Protein AF-A0A916QTQ5-F1 (afdb_monomer)

Foldseek 3Di:
DPDDWDWDKDKDQLDPQKFAAAPDLQFIDGNNHTDDCLVSCLDPVNVVVLVQFQAKEWWFFFEQPDDQVVQLVSSVSNQVNSVVSNCVSCVVVVNNPRHYKYWRLTYQQDDCPPPDSSRRRLRGTGIMMGTNDTDPPDPVLVNVLVVQCPDPVDSDHSVRGDDTDMD

Mean predicted aligned error: 4.59 Å

Radius of gyration: 15.7 Å; Cα contacts (8 Å, |Δi|>4): 331; chains: 1; bounding box: 48×32×41 Å

Nearest PDB structures (foldseek):
  5n2c-assembly1_C  TM=6.778E-01  e=2.504E-03  Burkholderia cenocepacia J2315
  4zhw-assembly1_A  TM=6.118E-01  e=3.407E-03  Pseudomonas aeruginosa PAO1
  5eb1-assembly2_D  TM=6.070E-01  e=1.798E-02  Pseudomonas aeruginosa PAO1
  3s0y-assembly1_A  TM=5.166E-01  e=7.136E-03  Helicobacter pylori 26695
  4b62-assembly1_A  TM=5.562E-01  e=6.970E-02  Pseudomonas aeruginosa PAO1

Solvent-accessible surface area (backbone atoms only — not comparable to full-atom values): 9007 Å² total; per-residue (Å²): 131,86,80,78,80,51,70,43,74,46,80,41,64,81,38,98,56,38,21,45,35,82,99,48,54,87,47,36,18,48,82,88,36,86,38,82,58,58,67,57,52,56,26,70,71,45,46,57,50,55,70,63,21,60,30,40,32,19,36,11,39,15,34,40,57,84,51,65,70,60,19,33,49,38,0,40,48,27,6,52,50,48,39,52,49,48,48,61,29,26,52,78,67,81,44,65,86,52,53,74,39,32,29,25,28,11,16,26,70,59,83,41,78,95,56,50,73,74,74,44,31,71,45,14,45,44,38,41,33,28,33,46,49,62,46,90,87,47,61,60,65,59,53,50,51,57,53,55,75,70,42,80,85,49,89,60,61,69,86,49,29,73,40,80,48,72,90

Secondary structure (DSSP, 8-state):
------EEEEEEES-TTEEEPTT-SS-EEETTEE--SHHHHTSHHHHHHHHH-SEEEEEEEE-S-S-HHHHHHHHHHHHHHHHHHHHHHHHTTT-TTS-EEEEEEEEB-S--TT--HHHHGGGSB-EEEEEEEE-TT--HHHHHHHHHHH-TTSSS-GGGBS--EE-

Structure (mmCIF, N/CA/C/O backbone):
data_AF-A0A916QTQ5-F1
#
_entry.id   AF-A0A916QTQ5-F1
#
loop_
_atom_site.group_PDB
_atom_site.id
_atom_site.type_symbol
_atom_site.label_atom_id
_atom_site.label_alt_id
_atom_site.label_comp_id
_atom_site.label_asym_id
_atom_site.label_entity_id
_atom_site.label_seq_id
_atom_site.pdbx_PDB_ins_code
_atom_site.Cartn_x
_atom_site.Cartn_y
_atom_site.Cartn_z
_atom_site.occupancy
_atom_site.B_iso_or_equiv
_atom_site.auth_seq_id
_atom_site.auth_comp_id
_atom_site.auth_asym_id
_atom_site.auth_atom_id
_atom_site.pdbx_PDB_model_num
ATOM 1 N N . MET A 1 1 ? -29.648 19.834 8.016 1.00 40.06 1 MET A N 1
ATOM 2 C CA . MET A 1 1 ? -28.218 19.781 7.635 1.00 40.06 1 MET A CA 1
ATOM 3 C C . MET A 1 1 ? -27.890 18.348 7.241 1.00 40.06 1 MET A C 1
ATOM 5 O O . MET A 1 1 ? -28.139 17.467 8.050 1.00 40.06 1 MET A O 1
ATOM 9 N N . LYS A 1 2 ? -27.410 18.086 6.016 1.00 43.97 2 LYS A N 1
ATOM 10 C CA . LYS A 1 2 ? -26.859 16.762 5.676 1.00 43.97 2 LYS A CA 1
ATOM 11 C C . LYS A 1 2 ? -25.524 16.629 6.404 1.00 43.97 2 LYS A C 1
ATOM 13 O O . LYS A 1 2 ? -24.610 17.399 6.128 1.00 43.97 2 LYS A O 1
ATOM 18 N N . THR A 1 3 ? -25.429 15.703 7.346 1.00 50.47 3 THR A N 1
ATOM 19 C CA . THR A 1 3 ? -24.164 15.311 7.966 1.00 50.47 3 THR A CA 1
ATOM 20 C C . THR A 1 3 ? -23.276 14.723 6.871 1.00 50.47 3 THR A C 1
ATOM 22 O O . THR A 1 3 ? -23.592 13.681 6.299 1.00 50.47 3 THR A O 1
ATOM 25 N N . THR A 1 4 ? -22.207 15.429 6.501 1.00 66.19 4 THR A N 1
ATOM 26 C CA . THR A 1 4 ? -21.196 14.899 5.579 1.00 66.19 4 THR A CA 1
ATOM 27 C C . THR A 1 4 ? -20.516 13.729 6.270 1.00 66.19 4 THR A C 1
ATOM 29 O O . THR A 1 4 ? -19.915 13.933 7.324 1.00 66.19 4 THR A O 1
ATOM 32 N N . LYS A 1 5 ? -20.626 12.527 5.696 1.00 74.25 5 LYS A N 1
ATOM 33 C CA . LYS A 1 5 ? -19.950 11.341 6.227 1.00 74.25 5 LYS A CA 1
ATOM 34 C C . LYS A 1 5 ? -18.435 11.556 6.217 1.00 74.25 5 LYS A C 1
ATOM 36 O O . LYS A 1 5 ? -17.906 12.074 5.230 1.00 74.25 5 LYS A O 1
ATOM 41 N N . LYS A 1 6 ? -17.746 11.190 7.295 1.00 81.12 6 LYS A N 1
ATOM 42 C CA . LYS A 1 6 ? -16.307 11.419 7.481 1.00 81.12 6 LYS A CA 1
ATOM 43 C C . LYS A 1 6 ? -15.537 10.103 7.558 1.00 81.12 6 LYS A C 1
ATOM 45 O O . LYS A 1 6 ? -16.038 9.092 8.039 1.00 81.12 6 LYS A O 1
ATOM 50 N N . ALA A 1 7 ? -14.303 10.146 7.072 1.00 82.44 7 ALA A N 1
ATOM 51 C CA . ALA A 1 7 ? -13.285 9.133 7.301 1.00 82.44 7 ALA A CA 1
ATOM 52 C C . ALA A 1 7 ? -11.937 9.845 7.454 1.00 82.44 7 ALA A C 1
ATOM 54 O O . ALA A 1 7 ? -11.623 10.754 6.678 1.00 82.44 7 ALA A O 1
ATOM 55 N N . GLU A 1 8 ? -11.170 9.447 8.459 1.00 86.06 8 GLU A N 1
ATOM 56 C CA . GLU A 1 8 ? -9.839 9.954 8.756 1.00 86.06 8 GLU A CA 1
ATOM 57 C C . GLU A 1 8 ? -8.806 8.856 8.512 1.00 86.06 8 GLU A C 1
ATOM 59 O O . GLU A 1 8 ? -8.941 7.721 8.971 1.00 86.06 8 GLU A O 1
ATOM 64 N N . PHE A 1 9 ? -7.753 9.208 7.780 1.00 86.00 9 PHE A N 1
ATOM 65 C CA . PHE A 1 9 ? -6.733 8.269 7.339 1.00 86.00 9 PHE A CA 1
ATOM 66 C C . PHE A 1 9 ? -5.350 8.735 7.779 1.00 86.00 9 PHE A C 1
ATOM 68 O O . PHE A 1 9 ? -4.951 9.879 7.543 1.00 86.00 9 PHE A O 1
ATOM 75 N N . GLN A 1 10 ? -4.584 7.806 8.334 1.00 82.88 10 GLN A N 1
ATOM 76 C CA . GLN A 1 10 ? -3.152 7.925 8.525 1.00 82.88 10 GLN A CA 1
ATOM 77 C C . GLN A 1 10 ? -2.436 7.133 7.431 1.00 82.88 10 GLN A C 1
ATOM 79 O O . GLN A 1 10 ? -2.561 5.919 7.326 1.00 82.88 10 GLN A O 1
ATOM 84 N N . PHE A 1 11 ? -1.635 7.814 6.622 1.00 74.12 11 PHE A N 1
ATOM 85 C CA . PHE A 1 11 ? -0.869 7.175 5.557 1.00 74.12 11 PHE A CA 1
ATOM 86 C C . PHE A 1 11 ? 0.557 6.906 6.031 1.00 74.12 11 PHE A C 1
ATOM 88 O O . PHE A 1 11 ? 1.262 7.847 6.399 1.00 74.12 11 PHE A O 1
ATOM 95 N N . THR A 1 12 ? 0.990 5.646 5.968 1.00 74.62 12 THR A N 1
ATOM 96 C CA . THR A 1 12 ? 2.366 5.239 6.265 1.00 74.62 12 THR A CA 1
ATOM 97 C C . THR A 1 12 ? 3.016 4.649 5.019 1.00 74.62 12 THR A C 1
ATOM 99 O O . THR A 1 12 ? 2.780 3.509 4.620 1.00 74.62 12 THR A O 1
ATOM 102 N N . VAL A 1 13 ? 3.903 5.420 4.399 1.00 71.62 13 VAL A N 1
ATOM 103 C CA . VAL A 1 13 ? 4.858 4.861 3.437 1.00 71.62 13 VAL A CA 1
ATOM 104 C C . VAL A 1 13 ? 6.021 4.311 4.257 1.00 71.62 13 VAL A C 1
ATOM 106 O O . VAL A 1 13 ? 6.709 5.093 4.907 1.00 71.62 13 VAL A O 1
ATOM 109 N N . LEU A 1 14 ? 6.216 2.985 4.258 1.00 65.88 14 LEU A N 1
ATOM 110 C CA . LEU A 1 14 ? 7.180 2.297 5.139 1.00 65.88 14 LEU A CA 1
ATOM 111 C C . LEU A 1 14 ? 8.572 2.934 5.097 1.00 65.88 14 LEU A C 1
ATOM 113 O O . LEU A 1 14 ? 9.225 3.086 6.125 1.00 65.88 14 LEU A O 1
ATOM 117 N N . SER A 1 15 ? 9.012 3.325 3.902 1.00 65.19 15 SER A N 1
ATOM 118 C CA . SER A 1 15 ? 10.131 4.235 3.680 1.00 65.19 15 SER A CA 1
ATO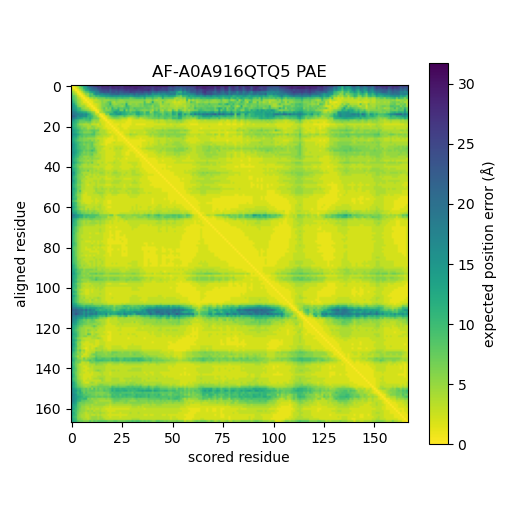M 119 C C . SER A 1 15 ? 10.180 4.604 2.202 1.00 65.19 15 SER A C 1
ATOM 121 O O . SER A 1 15 ? 9.789 3.828 1.334 1.00 65.19 15 SER A O 1
ATOM 123 N N . ASP A 1 16 ? 10.749 5.762 1.899 1.00 69.38 16 ASP A N 1
ATOM 124 C CA . ASP A 1 16 ? 11.211 6.119 0.562 1.00 69.38 16 ASP A CA 1
ATOM 125 C C . ASP A 1 16 ? 12.321 5.199 0.013 1.00 69.38 16 ASP A C 1
ATOM 127 O O . ASP A 1 16 ? 12.533 5.159 -1.199 1.00 69.38 16 ASP A O 1
ATOM 131 N N . LYS A 1 17 ? 13.008 4.449 0.886 1.00 76.62 17 LYS A N 1
ATOM 132 C CA . LYS A 1 17 ? 14.148 3.578 0.555 1.00 76.62 17 LYS A CA 1
ATOM 133 C C . LYS A 1 17 ? 13.764 2.123 0.273 1.00 76.62 17 LYS A C 1
ATOM 135 O O . LYS A 1 17 ? 14.568 1.423 -0.348 1.00 76.62 17 LYS A O 1
ATOM 140 N N . TYR A 1 18 ? 12.593 1.678 0.738 1.00 90.31 18 TYR A N 1
ATOM 141 C CA . TYR A 1 18 ? 12.079 0.326 0.509 1.00 90.31 18 TYR A CA 1
ATOM 142 C C . TYR A 1 18 ? 11.109 0.311 -0.666 1.00 90.31 18 TYR A C 1
ATOM 144 O O . TYR A 1 18 ? 10.166 1.100 -0.717 1.00 90.31 18 TYR A O 1
ATOM 152 N N . ASN A 1 19 ? 11.319 -0.622 -1.588 1.00 93.00 19 ASN A N 1
ATOM 153 C CA . ASN A 1 19 ? 10.447 -0.831 -2.738 1.00 93.00 19 ASN A CA 1
ATOM 154 C C . ASN A 1 19 ? 10.309 -2.331 -3.006 1.00 93.00 19 ASN A C 1
ATOM 156 O O . ASN A 1 19 ? 11.151 -3.123 -2.577 1.00 93.00 19 ASN A O 1
ATOM 160 N N . TRP A 1 20 ? 9.271 -2.717 -3.739 1.00 94.75 20 TRP A N 1
ATOM 161 C CA . TRP A 1 20 ? 9.227 -4.043 -4.340 1.00 94.75 20 TRP A CA 1
ATOM 162 C C . TRP A 1 20 ? 10.338 -4.187 -5.383 1.00 94.75 20 TRP A C 1
ATOM 164 O O . TRP A 1 20 ? 10.619 -3.250 -6.147 1.00 94.75 20 TRP A O 1
ATOM 174 N N . GLU A 1 21 ? 10.948 -5.367 -5.418 1.00 93.75 21 GLU A N 1
ATOM 175 C CA . GLU A 1 21 ? 11.952 -5.727 -6.417 1.00 93.75 21 GLU A CA 1
ATOM 176 C C . GLU A 1 21 ? 11.363 -5.651 -7.835 1.00 93.75 21 GLU A C 1
ATOM 178 O O . GLU A 1 21 ? 10.167 -5.875 -8.053 1.00 93.75 21 GLU A O 1
ATOM 183 N N . PHE A 1 22 ? 12.191 -5.262 -8.808 1.00 90.88 22 PHE A N 1
ATOM 184 C CA . PHE A 1 22 ? 11.789 -5.202 -10.214 1.00 90.88 22 PHE A CA 1
ATOM 185 C C . PHE A 1 22 ? 11.296 -6.580 -10.674 1.00 90.88 22 PHE A C 1
ATOM 187 O O . PHE A 1 22 ? 11.902 -7.596 -10.354 1.00 90.88 22 PHE A O 1
ATOM 194 N N . SER A 1 23 ? 10.165 -6.631 -11.379 1.00 90.88 23 SER A N 1
ATOM 195 C CA . SER A 1 23 ? 9.565 -7.870 -11.897 1.00 90.88 23 SER A CA 1
ATOM 196 C C . SER A 1 23 ? 9.227 -8.994 -10.888 1.00 90.88 23 SER A C 1
ATOM 198 O O . SER A 1 23 ? 8.685 -10.012 -11.308 1.00 90.88 23 SER A O 1
ATOM 200 N N . SER A 1 24 ? 9.436 -8.817 -9.577 1.00 92.75 24 SER A N 1
ATOM 201 C CA . SER A 1 24 ? 9.049 -9.780 -8.525 1.00 92.75 24 SER A CA 1
ATOM 202 C C . SER A 1 24 ? 7.727 -9.398 -7.855 1.00 92.75 24 SE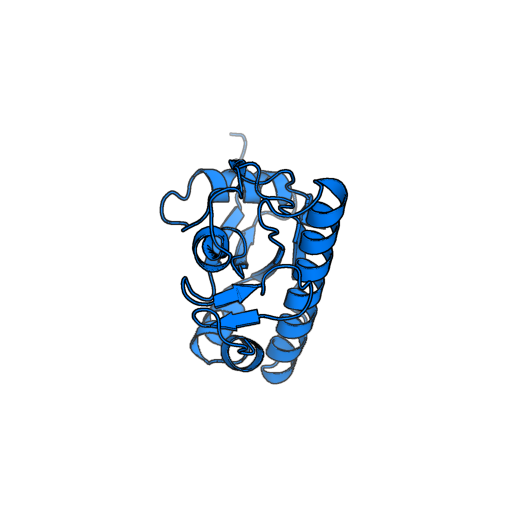R A C 1
ATOM 204 O O . SER A 1 24 ? 7.416 -8.222 -7.684 1.00 92.75 24 SER A O 1
ATOM 206 N N . ASP A 1 25 ? 6.925 -10.369 -7.446 1.00 91.94 25 ASP A N 1
ATOM 207 C CA . A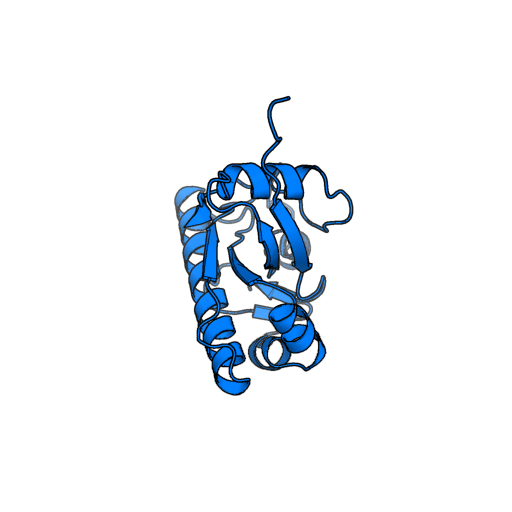SP A 1 25 ? 5.664 -10.163 -6.729 1.00 91.94 25 ASP A CA 1
ATOM 208 C C . ASP A 1 25 ? 5.775 -10.323 -5.201 1.00 91.94 25 ASP A C 1
ATOM 210 O O . ASP A 1 25 ? 4.875 -9.891 -4.480 1.00 91.94 25 ASP A O 1
ATOM 214 N N . ASP A 1 26 ? 6.885 -10.864 -4.699 1.00 92.62 26 ASP A N 1
ATOM 215 C CA . ASP A 1 26 ? 7.039 -11.280 -3.304 1.00 92.62 26 ASP A CA 1
ATOM 216 C C . ASP A 1 26 ? 8.349 -10.839 -2.631 1.00 92.62 26 ASP A C 1
ATOM 218 O O . ASP A 1 26 ? 8.520 -11.055 -1.427 1.00 92.62 26 ASP A O 1
ATOM 222 N N . LYS A 1 27 ? 9.258 -10.184 -3.361 1.00 94.69 27 LYS A N 1
ATOM 223 C CA . LYS A 1 27 ? 10.527 -9.684 -2.822 1.00 94.69 27 LYS A CA 1
ATOM 224 C C . LYS A 1 27 ? 10.567 -8.172 -2.702 1.00 94.69 27 LYS A C 1
ATOM 226 O O . LYS A 1 27 ? 9.995 -7.411 -3.488 1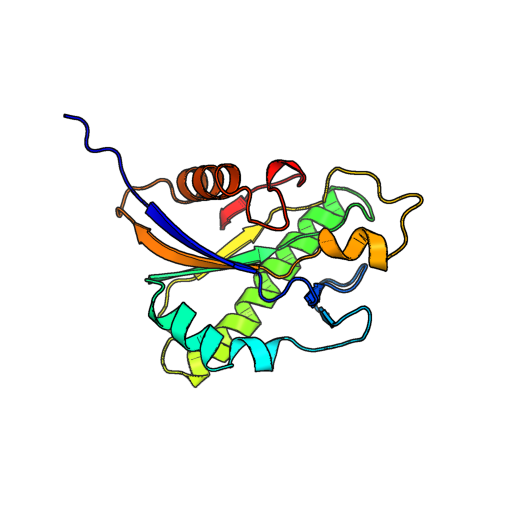.00 94.69 27 LYS A O 1
ATOM 231 N N . THR A 1 28 ? 11.307 -7.732 -1.694 1.00 94.81 28 THR A N 1
ATOM 232 C CA . THR A 1 28 ? 11.508 -6.325 -1.365 1.00 94.81 28 THR A CA 1
ATOM 233 C C . THR A 1 28 ? 12.992 -6.001 -1.328 1.00 94.81 28 THR A C 1
ATOM 235 O O . THR A 1 28 ? 13.830 -6.851 -1.025 1.00 94.81 28 THR A O 1
ATOM 238 N N . GLN A 1 29 ? 13.320 -4.748 -1.627 1.00 93.56 29 GLN A N 1
ATOM 239 C CA . GLN A 1 29 ? 14.692 -4.268 -1.673 1.00 93.56 29 GLN A CA 1
ATOM 240 C C . GLN A 1 29 ? 14.856 -2.965 -0.899 1.00 93.56 29 GLN A C 1
ATOM 242 O O . GLN A 1 29 ? 13.976 -2.100 -0.899 1.00 93.56 29 GLN A O 1
ATOM 247 N N . LEU A 1 30 ? 16.032 -2.803 -0.298 1.00 90.69 30 LEU A N 1
ATOM 248 C CA . LEU A 1 30 ? 16.519 -1.572 0.304 1.00 90.69 30 LEU A CA 1
ATOM 249 C C . LEU A 1 30 ? 17.650 -1.021 -0.564 1.00 90.69 30 LEU A C 1
ATOM 251 O O . LEU A 1 30 ? 18.728 -1.610 -0.633 1.00 90.69 30 LEU A O 1
ATOM 255 N N . LYS A 1 31 ? 17.418 0.125 -1.217 1.00 86.38 31 LYS A N 1
ATOM 256 C CA . LYS A 1 31 ? 18.408 0.754 -2.118 1.00 86.38 31 LYS A CA 1
ATOM 257 C C . LYS A 1 31 ? 18.980 -0.224 -3.170 1.00 86.38 31 LYS A C 1
ATOM 259 O O . LYS A 1 31 ? 20.183 -0.235 -3.416 1.00 86.38 31 LYS A O 1
ATOM 264 N N . GLY A 1 32 ? 18.115 -1.053 -3.763 1.00 86.00 32 GLY A N 1
ATOM 265 C CA . GLY A 1 32 ? 18.480 -2.016 -4.812 1.00 86.00 32 GLY A CA 1
ATOM 266 C C . GLY A 1 32 ? 19.164 -3.295 -4.321 1.00 86.00 32 GLY A C 1
ATOM 267 O O . GLY A 1 32 ? 19.710 -4.026 -5.136 1.00 86.00 32 GLY A O 1
ATOM 268 N N . LYS A 1 33 ? 19.172 -3.557 -3.009 1.00 89.69 33 LYS A N 1
ATOM 269 C CA . LYS A 1 33 ? 19.654 -4.816 -2.427 1.00 89.69 33 LYS A CA 1
ATOM 270 C C . LYS A 1 33 ? 18.514 -5.547 -1.743 1.00 89.69 33 LYS A C 1
ATOM 272 O O . LYS A 1 33 ? 17.716 -4.896 -1.070 1.00 89.69 33 LYS A O 1
ATOM 277 N N . ASP A 1 34 ? 18.481 -6.867 -1.865 1.00 92.88 34 ASP A N 1
ATOM 278 C CA . ASP A 1 34 ? 17.489 -7.722 -1.214 1.00 92.88 34 ASP A CA 1
ATOM 279 C C . ASP A 1 34 ? 17.413 -7.425 0.284 1.00 92.88 34 ASP A C 1
ATOM 281 O O . ASP A 1 34 ? 18.421 -7.411 0.997 1.00 92.88 34 ASP A O 1
ATOM 285 N N . ALA A 1 35 ? 16.206 -7.138 0.760 1.00 93.00 35 ALA A N 1
ATOM 286 C CA . ALA A 1 35 ? 15.968 -6.799 2.152 1.00 93.00 35 ALA A CA 1
ATOM 287 C C . ALA A 1 35 ? 14.518 -7.094 2.518 1.00 93.00 35 ALA A C 1
ATOM 289 O O . ALA A 1 35 ? 13.605 -6.614 1.856 1.00 93.00 35 ALA A O 1
ATOM 290 N N . SER A 1 36 ? 14.297 -7.826 3.607 1.00 92.25 36 SER A N 1
ATOM 291 C CA . SER A 1 36 ? 12.952 -8.098 4.120 1.00 92.25 36 SER A CA 1
ATOM 292 C C . SER A 1 36 ? 12.418 -6.930 4.946 1.00 92.25 36 SER A C 1
ATOM 294 O O . SER A 1 36 ? 13.129 -6.378 5.787 1.0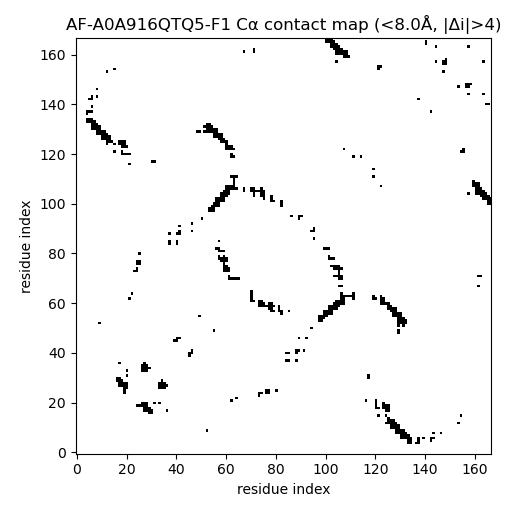0 92.25 36 SER A O 1
ATOM 296 N N . ILE A 1 37 ? 11.137 -6.604 4.773 1.00 93.25 37 ILE A N 1
ATOM 297 C CA . ILE A 1 37 ? 10.438 -5.608 5.598 1.00 93.25 37 ILE A CA 1
ATOM 298 C C . ILE A 1 37 ? 9.750 -6.197 6.835 1.00 93.25 37 ILE A C 1
ATOM 300 O O . ILE A 1 37 ? 9.216 -5.441 7.642 1.00 93.25 37 ILE A O 1
ATOM 304 N N . ARG A 1 38 ? 9.757 -7.523 7.029 1.00 93.00 38 ARG A N 1
ATOM 305 C CA . ARG A 1 38 ? 9.012 -8.167 8.130 1.00 93.00 38 ARG A CA 1
ATOM 306 C C . ARG A 1 38 ? 9.419 -7.636 9.509 1.00 93.00 38 ARG A C 1
ATOM 308 O O . ARG A 1 38 ? 8.564 -7.299 10.319 1.00 93.00 38 ARG A O 1
ATOM 315 N N . ASN A 1 39 ? 10.722 -7.474 9.747 1.00 91.31 39 ASN A N 1
ATOM 316 C CA . ASN A 1 39 ? 11.226 -6.912 11.006 1.00 91.31 39 ASN A CA 1
ATOM 317 C C . ASN A 1 39 ? 10.855 -5.433 11.179 1.00 91.31 39 ASN A C 1
ATOM 319 O O . ASN A 1 39 ? 10.655 -4.984 12.302 1.00 91.31 39 ASN A O 1
ATOM 323 N N . LEU A 1 40 ? 10.745 -4.680 10.078 1.00 91.69 40 LEU A N 1
ATOM 324 C CA . LEU A 1 40 ? 10.301 -3.287 10.114 1.00 91.69 40 LEU A CA 1
ATOM 325 C C . LEU A 1 40 ? 8.823 -3.200 10.515 1.00 91.69 40 LEU A C 1
ATOM 327 O O . LEU A 1 40 ? 8.475 -2.362 11.342 1.00 91.69 40 LEU A O 1
ATOM 331 N N . LEU A 1 41 ? 7.974 -4.091 9.988 1.00 94.12 41 LEU A N 1
ATOM 332 C CA . LEU A 1 41 ? 6.551 -4.170 10.342 1.00 94.12 41 LEU A CA 1
ATOM 333 C C . LEU A 1 41 ? 6.328 -4.496 11.822 1.00 94.12 41 LEU A C 1
ATOM 335 O O . LEU A 1 41 ? 5.414 -3.947 12.430 1.00 94.12 41 LEU A O 1
ATOM 339 N N . SER A 1 42 ? 7.175 -5.343 12.410 1.00 94.12 42 SER A N 1
ATOM 340 C CA . SER A 1 42 ? 7.164 -5.643 13.851 1.00 94.12 42 SER A CA 1
ATOM 341 C C . SER A 1 42 ? 7.923 -4.615 14.705 1.00 94.12 42 SER A C 1
ATOM 343 O O . SER A 1 42 ? 8.038 -4.782 15.916 1.00 94.12 42 SER A O 1
ATOM 345 N N . GLY A 1 43 ? 8.471 -3.557 14.102 1.00 92.88 43 GLY A N 1
ATOM 346 C CA . GLY A 1 43 ? 9.182 -2.510 14.828 1.00 92.88 43 GLY A CA 1
ATOM 347 C C . GLY A 1 43 ? 8.238 -1.649 15.668 1.00 92.88 43 GLY A C 1
ATOM 348 O O . GLY A 1 43 ? 7.124 -1.339 15.246 1.00 92.88 43 GLY A O 1
ATOM 349 N N . GLU A 1 44 ? 8.705 -1.197 16.834 1.00 92.75 44 GLU A N 1
ATOM 350 C CA . GLU A 1 44 ? 7.908 -0.439 17.813 1.00 92.75 44 GLU A CA 1
ATOM 351 C C . GLU A 1 44 ? 7.145 0.742 17.191 1.00 92.75 44 GLU A C 1
ATOM 353 O O . GLU A 1 44 ? 5.948 0.901 17.423 1.00 92.75 44 GLU A O 1
ATOM 358 N N . TYR A 1 45 ? 7.806 1.530 16.336 1.00 90.69 45 TYR A N 1
ATOM 359 C CA . TYR A 1 45 ? 7.182 2.667 15.655 1.00 90.69 45 TYR A CA 1
ATOM 360 C C . TYR A 1 45 ? 5.980 2.255 14.787 1.00 90.69 45 TYR A C 1
ATOM 362 O O . TYR A 1 45 ? 4.932 2.903 14.832 1.00 90.69 45 TYR A O 1
ATOM 370 N N . MET A 1 46 ? 6.109 1.162 14.027 1.00 92.69 46 MET A N 1
ATOM 371 C CA . MET A 1 46 ? 5.029 0.651 13.178 1.00 92.69 46 MET A CA 1
ATOM 372 C C . MET A 1 46 ? 3.879 0.119 14.029 1.00 92.69 46 MET A C 1
ATOM 374 O O . MET A 1 46 ? 2.727 0.483 13.794 1.00 92.69 46 MET A O 1
ATOM 378 N N . ILE A 1 47 ? 4.187 -0.654 15.073 1.00 94.81 47 ILE A N 1
ATOM 379 C CA . ILE A 1 47 ? 3.183 -1.193 15.996 1.00 94.81 47 ILE A CA 1
ATOM 380 C C . ILE A 1 47 ? 2.419 -0.074 16.711 1.00 94.81 47 ILE A C 1
ATOM 382 O O . ILE A 1 47 ? 1.195 -0.145 16.813 1.00 94.81 47 ILE A O 1
ATOM 386 N N . LEU A 1 48 ? 3.092 0.992 17.156 1.00 93.19 48 LEU A N 1
ATOM 387 C CA . LEU A 1 48 ? 2.429 2.165 17.736 1.00 93.19 48 LEU A CA 1
ATOM 388 C C . LEU A 1 48 ? 1.479 2.840 16.738 1.00 93.19 48 LEU A C 1
ATOM 390 O O . LEU A 1 48 ? 0.393 3.268 17.129 1.00 93.19 48 LEU A O 1
ATOM 394 N N . GLY A 1 49 ? 1.854 2.914 15.458 1.00 92.38 49 GLY A N 1
ATOM 395 C CA . GLY A 1 49 ? 0.963 3.366 14.388 1.00 92.38 49 GLY A CA 1
ATOM 396 C C . GLY A 1 49 ? -0.254 2.451 14.223 1.00 92.38 49 GLY A C 1
ATOM 397 O O . GLY A 1 49 ? -1.390 2.920 14.233 1.00 92.38 49 GLY A O 1
ATOM 398 N N . PHE A 1 50 ? -0.040 1.136 14.165 1.00 94.94 50 PHE A N 1
ATOM 399 C CA . PHE A 1 50 ? -1.119 0.156 14.012 1.00 94.94 50 PHE A CA 1
ATOM 400 C C . PHE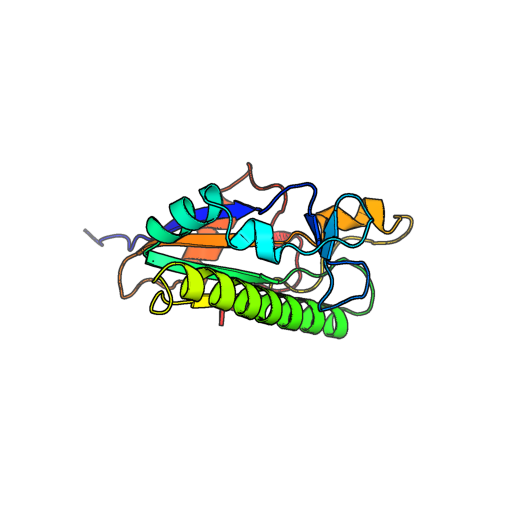 A 1 50 ? -2.086 0.140 15.199 1.00 94.94 50 PHE A C 1
ATOM 402 O O . PHE A 1 50 ? -3.281 -0.070 15.004 1.00 94.94 50 PHE A O 1
ATOM 409 N N . ARG A 1 51 ? -1.611 0.403 16.424 1.00 95.06 51 ARG A N 1
ATOM 410 C CA . ARG A 1 51 ? -2.475 0.545 17.611 1.00 95.06 51 ARG A CA 1
ATOM 411 C C . ARG A 1 51 ? -3.430 1.734 17.504 1.00 95.06 51 ARG A C 1
ATOM 413 O O . ARG A 1 51 ? -4.544 1.637 18.005 1.00 95.06 51 ARG A O 1
ATOM 420 N N . LYS A 1 52 ? -3.002 2.828 16.867 1.00 94.06 52 LYS A N 1
ATOM 421 C CA . LYS A 1 52 ? -3.818 4.040 16.677 1.00 94.06 52 LYS A CA 1
ATOM 422 C C . LYS A 1 52 ? -4.847 3.894 15.560 1.00 94.06 52 LYS A C 1
ATOM 424 O O . LYS A 1 52 ? -5.886 4.538 15.618 1.00 94.06 52 LYS A O 1
ATOM 429 N N . ALA A 1 53 ? -4.555 3.075 14.555 1.00 95.19 53 ALA A N 1
ATOM 430 C CA . ALA A 1 53 ? -5.488 2.794 13.477 1.00 95.19 53 ALA A CA 1
ATOM 431 C C . ALA A 1 53 ? -6.596 1.843 13.953 1.00 95.19 53 ALA A C 1
ATOM 433 O O . ALA A 1 53 ? -6.309 0.830 14.588 1.00 95.19 53 ALA A O 1
ATOM 434 N N . SER A 1 54 ? -7.854 2.122 13.628 1.00 95.12 54 SER A N 1
ATOM 435 C CA . SER A 1 54 ? -8.969 1.189 13.809 1.00 95.12 54 SER A CA 1
ATOM 436 C C . SER A 1 54 ? -8.909 0.040 12.800 1.00 95.12 54 SER A C 1
ATOM 438 O O . SER A 1 54 ? -9.154 -1.105 13.173 1.00 95.12 54 SER A O 1
ATOM 440 N N . GLU A 1 55 ? -8.497 0.319 11.562 1.00 96.06 55 GLU A N 1
ATOM 441 C CA . GLU A 1 55 ? -8.408 -0.641 10.451 1.00 96.06 55 GLU A CA 1
ATOM 442 C C . GLU A 1 55 ? -7.125 -0.386 9.635 1.00 96.06 55 GLU A C 1
ATOM 444 O O . GLU A 1 55 ? -6.552 0.706 9.694 1.00 96.06 55 GLU A O 1
ATOM 449 N N . LEU A 1 56 ? -6.655 -1.369 8.863 1.00 97.25 56 LEU A N 1
ATOM 450 C CA . LEU A 1 56 ? -5.432 -1.252 8.052 1.00 97.25 56 LEU A CA 1
ATOM 451 C C . LEU A 1 56 ? -5.680 -1.609 6.581 1.00 97.25 56 LEU A C 1
ATOM 453 O O . LEU A 1 56 ? -6.559 -2.400 6.260 1.00 97.25 56 LEU A O 1
ATOM 457 N N . ILE A 1 57 ? -4.888 -1.034 5.678 1.00 97.69 57 ILE A N 1
ATOM 458 C CA . ILE A 1 57 ? -4.949 -1.299 4.238 1.00 97.69 57 ILE A CA 1
ATOM 459 C C . ILE A 1 57 ? -3.541 -1.561 3.712 1.00 97.69 57 ILE A C 1
ATOM 461 O O . ILE A 1 57 ? -2.671 -0.687 3.784 1.00 97.69 57 ILE A O 1
ATOM 465 N N . SER A 1 58 ? -3.343 -2.742 3.135 1.00 97.62 58 SER A N 1
ATOM 466 C CA . SER A 1 58 ? -2.110 -3.137 2.454 1.00 97.62 58 SER A CA 1
ATOM 467 C C . SER A 1 58 ? -2.198 -2.765 0.977 1.00 97.62 58 SER A C 1
ATOM 469 O O . SER A 1 58 ? -3.097 -3.210 0.262 1.00 97.62 58 SER A O 1
ATOM 471 N N . VAL A 1 59 ? -1.287 -1.918 0.497 1.00 96.75 59 VAL A N 1
ATOM 472 C CA . VAL A 1 59 ? -1.370 -1.375 -0.863 1.00 96.75 59 VAL A CA 1
ATOM 473 C C . VAL A 1 59 ? -0.355 -2.043 -1.781 1.00 96.75 59 VAL A C 1
ATOM 475 O O . VAL A 1 59 ? 0.854 -2.030 -1.539 1.00 96.75 59 VAL A O 1
ATOM 478 N N . GLY A 1 60 ? -0.857 -2.561 -2.892 1.00 96.75 60 GLY A N 1
ATOM 479 C CA . GLY A 1 60 ? -0.061 -3.061 -3.994 1.00 96.75 60 GLY A CA 1
ATOM 480 C C . GLY A 1 60 ? 0.249 -1.975 -5.012 1.00 96.75 60 GLY A C 1
ATOM 481 O O . GLY A 1 60 ? -0.622 -1.201 -5.409 1.00 96.75 60 GLY A O 1
ATOM 482 N N . THR A 1 61 ? 1.478 -1.963 -5.521 1.00 95.81 61 THR A N 1
ATOM 483 C CA . THR A 1 61 ? 1.911 -1.100 -6.629 1.00 95.81 61 THR A CA 1
ATOM 484 C C . THR A 1 61 ? 2.729 -1.912 -7.624 1.00 95.81 61 THR A C 1
ATOM 486 O O . THR A 1 61 ? 3.441 -2.847 -7.246 1.00 95.81 61 THR A O 1
ATOM 489 N N . ALA A 1 62 ? 2.629 -1.568 -8.902 1.00 95.69 62 ALA A N 1
ATOM 490 C CA . ALA A 1 62 ? 3.463 -2.123 -9.955 1.00 95.69 62 ALA A CA 1
ATOM 491 C C . ALA A 1 62 ? 4.057 -0.992 -10.793 1.00 95.69 62 ALA A C 1
ATOM 493 O O . ALA A 1 62 ? 3.443 0.065 -10.958 1.00 95.69 62 ALA A O 1
ATOM 494 N N . SER A 1 63 ? 5.275 -1.197 -11.291 1.00 94.38 63 SER A N 1
ATOM 495 C CA . SER A 1 63 ? 5.927 -0.177 -12.111 1.00 94.38 63 SER A CA 1
ATOM 496 C C . SER A 1 63 ? 5.346 -0.161 -13.520 1.00 94.38 63 SER A C 1
ATOM 498 O O . SER A 1 63 ? 4.430 -0.909 -13.842 1.00 94.38 63 SER A O 1
ATOM 500 N N . CYS A 1 64 ? 5.866 0.709 -14.373 1.00 92.62 64 CYS A N 1
ATOM 501 C CA . CYS A 1 64 ? 5.499 0.759 -15.782 1.00 92.62 64 CYS A CA 1
ATOM 502 C C . CYS A 1 64 ? 6.037 -0.411 -16.625 1.00 92.62 64 CYS A C 1
ATOM 504 O O . CYS A 1 64 ? 5.837 -0.417 -17.844 1.00 92.62 64 CYS A O 1
ATOM 506 N N . GLU A 1 65 ? 6.716 -1.378 -16.005 1.00 87.81 65 GLU A N 1
ATOM 507 C CA . GLU A 1 65 ? 7.249 -2.566 -16.671 1.00 87.81 65 GLU A CA 1
ATOM 508 C C . GLU A 1 65 ? 6.118 -3.422 -17.279 1.00 87.81 65 GLU A C 1
ATOM 510 O O . GLU A 1 65 ? 4.942 -3.175 -17.030 1.00 87.81 65 GLU A O 1
ATOM 515 N N . GLY A 1 66 ? 6.444 -4.375 -18.155 1.00 89.69 66 GLY A N 1
ATOM 516 C CA . GLY A 1 66 ? 5.477 -5.356 -18.671 1.00 89.69 66 GLY A CA 1
ATOM 517 C C . GLY A 1 66 ? 4.191 -4.802 -19.318 1.00 89.69 66 GLY A C 1
ATOM 518 O O . GLY A 1 66 ? 4.076 -3.635 -19.699 1.00 89.69 66 GLY A O 1
ATOM 519 N N . GLY A 1 67 ? 3.189 -5.670 -19.475 1.00 93.81 67 GLY A N 1
ATOM 520 C CA . GLY A 1 67 ? 1.854 -5.310 -19.970 1.00 93.81 67 GLY A CA 1
ATOM 521 C C . GLY A 1 67 ? 0.903 -4.905 -18.839 1.00 93.81 67 GLY A C 1
ATOM 522 O O . GLY A 1 67 ? 1.024 -5.390 -17.719 1.00 93.81 67 GLY A O 1
ATOM 523 N N . THR A 1 68 ? -0.090 -4.054 -19.122 1.00 94.94 68 THR A N 1
ATOM 524 C CA . THR A 1 68 ? -1.042 -3.552 -18.106 1.00 94.94 68 THR A CA 1
ATOM 525 C C . THR A 1 68 ? -1.732 -4.662 -17.316 1.00 94.94 68 THR A C 1
ATOM 527 O O . THR A 1 68 ? -1.818 -4.562 -16.099 1.00 94.94 68 THR A O 1
ATOM 530 N N . ALA A 1 69 ? -2.195 -5.728 -17.975 1.00 96.44 69 ALA A N 1
ATOM 531 C CA . ALA A 1 69 ? -2.847 -6.845 -17.289 1.00 96.44 69 ALA A CA 1
ATOM 532 C C . ALA A 1 69 ? -1.893 -7.561 -16.315 1.00 96.44 69 ALA A C 1
ATOM 534 O O . ALA A 1 69 ? -2.245 -7.773 -15.158 1.00 96.44 69 ALA A O 1
ATOM 535 N N . THR A 1 70 ? -0.670 -7.860 -16.762 1.00 96.38 70 THR A N 1
ATOM 536 C CA . THR A 1 70 ? 0.372 -8.510 -15.955 1.00 96.38 70 THR A CA 1
ATOM 537 C C . THR A 1 70 ? 0.729 -7.687 -14.721 1.00 96.38 70 THR A C 1
ATOM 539 O O . THR A 1 70 ? 0.761 -8.211 -13.613 1.00 96.38 70 THR A O 1
ATOM 542 N N . GLU A 1 71 ? 0.943 -6.385 -14.889 1.00 97.19 71 GLU A N 1
ATOM 543 C CA . GLU A 1 71 ? 1.306 -5.500 -13.781 1.00 97.19 71 GLU A CA 1
ATOM 544 C C . GLU A 1 71 ? 0.151 -5.233 -12.817 1.00 97.19 71 GLU A C 1
ATOM 546 O O . GLU A 1 71 ? 0.359 -5.086 -11.613 1.00 97.19 71 GLU A O 1
ATOM 551 N N . ASN A 1 72 ? -1.082 -5.197 -13.322 1.00 97.69 72 ASN A N 1
ATOM 552 C CA . ASN A 1 72 ? -2.262 -5.097 -12.472 1.00 97.69 72 ASN A CA 1
ATOM 553 C C . ASN A 1 72 ? -2.410 -6.324 -11.567 1.00 97.69 72 ASN A C 1
ATOM 555 O O . ASN A 1 72 ? -2.758 -6.170 -10.394 1.00 97.69 72 ASN A O 1
ATOM 559 N N . GLU A 1 73 ? -2.120 -7.521 -12.084 1.00 97.75 73 GLU A N 1
ATOM 560 C CA . GLU A 1 73 ? -2.108 -8.734 -11.263 1.00 97.75 73 GLU A CA 1
ATOM 561 C C . GLU A 1 73 ? -0.906 -8.749 -10.312 1.00 97.75 73 GLU A C 1
ATOM 563 O O . GLU A 1 73 ? -1.078 -9.041 -9.132 1.00 97.75 73 GLU A O 1
ATOM 568 N N . ARG A 1 74 ? 0.287 -8.325 -10.755 1.00 97.62 74 ARG 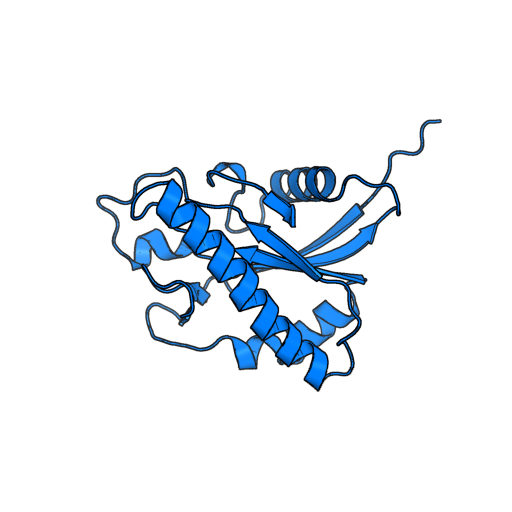A N 1
ATOM 569 C CA . ARG A 1 74 ? 1.456 -8.204 -9.864 1.00 97.62 74 ARG A CA 1
ATOM 570 C C . ARG A 1 74 ? 1.175 -7.278 -8.683 1.00 97.62 74 ARG A C 1
ATOM 572 O O . ARG A 1 74 ? 1.504 -7.601 -7.546 1.00 97.62 74 ARG A O 1
ATOM 579 N N . SER A 1 75 ? 0.545 -6.133 -8.935 1.00 97.75 75 SER A N 1
ATOM 580 C CA . SER A 1 75 ? 0.129 -5.203 -7.885 1.00 97.75 75 SER A CA 1
ATOM 581 C C . SER A 1 75 ? -0.834 -5.868 -6.892 1.00 97.75 75 SER A C 1
ATOM 583 O O . SER A 1 75 ? -0.628 -5.757 -5.687 1.00 97.75 75 SER A O 1
ATOM 585 N N . LYS A 1 76 ? -1.825 -6.630 -7.368 1.00 98.44 76 LYS A N 1
ATOM 586 C CA . LYS A 1 76 ? -2.744 -7.390 -6.507 1.00 98.44 76 LYS A CA 1
ATOM 587 C C . LYS A 1 76 ? -2.017 -8.413 -5.630 1.00 98.44 76 LYS A C 1
ATOM 589 O O . LYS A 1 76 ? -2.256 -8.444 -4.425 1.00 98.44 76 LYS A O 1
ATOM 594 N N . ILE A 1 77 ? -1.118 -9.210 -6.212 1.00 98.38 77 ILE A N 1
ATOM 595 C CA . ILE A 1 77 ? -0.339 -10.216 -5.472 1.00 98.38 77 ILE A CA 1
ATOM 596 C C . ILE A 1 77 ? 0.503 -9.534 -4.390 1.00 98.38 77 ILE A C 1
ATOM 598 O O . ILE A 1 77 ? 0.461 -9.942 -3.234 1.00 98.38 77 ILE A O 1
ATOM 602 N N . ARG A 1 78 ? 1.179 -8.429 -4.725 1.00 97.94 78 ARG A N 1
ATOM 603 C CA . ARG A 1 78 ? 1.953 -7.624 -3.766 1.00 97.94 78 ARG A CA 1
ATOM 604 C C . ARG A 1 78 ? 1.099 -7.073 -2.621 1.00 97.94 78 ARG A C 1
ATOM 606 O O . ARG A 1 78 ? 1.553 -7.066 -1.480 1.00 97.94 78 ARG A O 1
ATOM 613 N N . ALA A 1 79 ? -0.130 -6.627 -2.900 1.00 98.19 79 ALA A N 1
ATOM 614 C CA . ALA A 1 79 ? -1.058 -6.170 -1.862 1.00 98.19 79 ALA A CA 1
ATOM 615 C C . ALA A 1 79 ? -1.386 -7.299 -0.872 1.00 98.19 79 ALA A C 1
ATOM 617 O O . ALA A 1 79 ? -1.277 -7.100 0.336 1.00 98.19 79 ALA A O 1
ATOM 618 N N . GLY A 1 80 ? -1.715 -8.490 -1.387 1.00 98.31 80 GLY A N 1
ATOM 619 C CA . GLY A 1 80 ? -1.968 -9.678 -0.568 1.00 98.31 80 GLY A CA 1
ATOM 620 C C . GLY A 1 80 ? -0.729 -10.128 0.205 1.00 98.31 80 GLY A C 1
ATOM 621 O O . GLY A 1 80 ? -0.810 -10.420 1.393 1.00 98.31 80 GLY A O 1
ATOM 622 N N . LYS A 1 81 ? 0.448 -10.092 -0.423 1.00 98.12 81 LYS A N 1
ATOM 623 C CA . LYS A 1 81 ? 1.695 -10.493 0.228 1.00 98.12 81 LYS A CA 1
ATOM 624 C C . LYS A 1 81 ? 2.088 -9.570 1.379 1.00 98.12 81 LYS A C 1
ATOM 626 O O . LYS A 1 81 ? 2.529 -10.031 2.430 1.00 98.12 81 LYS A O 1
ATOM 631 N N . LEU A 1 82 ? 1.907 -8.265 1.191 1.00 97.69 82 LEU A N 1
ATOM 632 C CA . LEU A 1 82 ? 2.095 -7.287 2.255 1.00 97.69 82 LEU A CA 1
ATOM 633 C C . LEU A 1 82 ? 1.100 -7.505 3.394 1.00 97.69 82 LEU A C 1
ATOM 635 O O . LEU A 1 82 ? 1.480 -7.383 4.556 1.00 97.69 82 LEU A O 1
ATOM 639 N N . ASP A 1 83 ? -0.142 -7.856 3.062 1.00 98.00 83 ASP A N 1
ATOM 640 C CA . ASP A 1 83 ? -1.161 -8.177 4.050 1.00 98.00 83 ASP A CA 1
ATOM 641 C C . ASP A 1 83 ? -0.794 -9.423 4.871 1.00 98.00 83 ASP A C 1
ATOM 643 O O . ASP A 1 83 ? -0.879 -9.392 6.094 1.00 98.00 83 ASP A O 1
ATOM 647 N N . GLU A 1 84 ? -0.280 -10.487 4.255 1.00 97.81 84 GLU A N 1
ATOM 648 C CA . GLU A 1 84 ? 0.244 -11.648 4.991 1.00 97.81 84 GLU A CA 1
ATOM 649 C C . GLU A 1 84 ? 1.335 -11.241 5.996 1.00 97.81 84 GLU A C 1
ATOM 651 O O . GLU A 1 84 ? 1.269 -11.590 7.174 1.00 97.81 84 GLU A O 1
ATOM 656 N N . TRP A 1 85 ? 2.325 -10.453 5.562 1.00 97.50 85 TRP A N 1
ATOM 657 C CA . TRP A 1 85 ? 3.403 -10.000 6.450 1.00 97.50 85 TRP A CA 1
ATOM 658 C C . TRP A 1 85 ? 2.913 -9.063 7.553 1.00 97.50 85 TRP A C 1
ATOM 660 O O . TRP A 1 85 ? 3.461 -9.064 8.657 1.00 97.50 85 TRP A O 1
ATOM 670 N N . LEU A 1 86 ? 1.892 -8.258 7.263 1.00 96.94 86 LEU A N 1
ATOM 671 C CA . LEU A 1 86 ? 1.240 -7.413 8.249 1.00 96.94 86 LEU A CA 1
ATOM 672 C C . LEU A 1 86 ? 0.512 -8.263 9.297 1.00 96.94 86 LEU A C 1
ATOM 674 O O . LEU A 1 86 ? 0.677 -7.993 10.483 1.00 96.94 86 LEU A O 1
ATOM 678 N N . GLN A 1 87 ? -0.214 -9.311 8.895 1.00 97.69 87 GLN A N 1
ATOM 679 C CA . GLN A 1 87 ? -0.868 -10.240 9.825 1.00 97.69 87 GLN A CA 1
ATOM 680 C C . GLN A 1 87 ? 0.137 -10.845 10.803 1.00 97.69 87 GLN A C 1
ATOM 682 O O . GLN A 1 87 ? -0.063 -10.771 12.013 1.00 97.69 87 GLN A O 1
ATOM 687 N N . GLU A 1 88 ? 1.247 -11.377 10.284 1.00 97.00 88 GLU A N 1
ATOM 688 C CA . GLU A 1 88 ? 2.313 -11.957 11.107 1.00 97.00 88 GLU A CA 1
ATOM 689 C C . GLU A 1 88 ? 2.861 -10.950 12.131 1.00 97.00 88 GLU A C 1
ATOM 691 O O . GLU A 1 88 ? 3.221 -11.320 13.250 1.00 97.00 88 GLU A O 1
ATOM 696 N N . ALA A 1 89 ? 2.957 -9.669 11.757 1.00 96.50 89 ALA A N 1
ATOM 697 C CA . ALA A 1 89 ? 3.376 -8.620 12.676 1.00 96.50 89 ALA A CA 1
ATOM 698 C C . ALA A 1 89 ? 2.302 -8.341 13.737 1.00 96.50 89 ALA A C 1
ATOM 700 O O . ALA A 1 89 ? 2.631 -8.242 14.915 1.00 96.50 89 ALA A O 1
ATOM 701 N N . LEU A 1 90 ? 1.027 -8.247 13.362 1.00 96.94 90 LEU A N 1
ATOM 702 C CA . LEU A 1 90 ? -0.065 -7.976 14.302 1.00 96.94 90 LEU A CA 1
ATOM 703 C C . LEU A 1 90 ? -0.272 -9.114 15.310 1.00 96.94 90 LEU A C 1
ATOM 705 O O . LEU A 1 90 ? -0.533 -8.845 16.483 1.00 96.94 90 LEU A O 1
ATOM 709 N N . GLU A 1 91 ? -0.115 -10.366 14.885 1.00 96.62 91 GLU A N 1
ATOM 710 C CA . GLU A 1 91 ? -0.219 -11.549 15.748 1.00 96.62 91 GLU A CA 1
ATOM 711 C C . GLU A 1 91 ? 0.811 -11.543 16.875 1.00 96.62 91 GLU A C 1
ATOM 713 O O . GLU A 1 91 ? 0.476 -11.849 18.015 1.00 96.62 91 GLU A O 1
ATOM 718 N N . LYS A 1 92 ? 2.043 -11.110 16.592 1.00 95.69 92 LYS A N 1
ATOM 719 C CA . LYS A 1 92 ? 3.115 -11.001 17.596 1.00 95.69 92 LYS A CA 1
ATOM 720 C C . LYS A 1 92 ? 2.864 -9.928 18.660 1.00 95.69 92 LYS A C 1
ATOM 722 O O . LYS A 1 92 ? 3.593 -9.882 19.646 1.00 95.69 92 LYS A O 1
ATOM 727 N N . HIS A 1 93 ? 1.889 -9.043 18.448 1.00 94.75 93 HIS A N 1
ATOM 728 C CA . HIS A 1 93 ? 1.648 -7.866 19.287 1.00 94.75 93 HIS A CA 1
ATOM 729 C C . HIS A 1 93 ? 0.197 -7.741 19.779 1.00 94.75 93 HIS A C 1
ATOM 731 O O . HIS A 1 93 ? -0.210 -6.646 20.186 1.00 94.75 93 HIS A O 1
ATOM 737 N N . ASP A 1 94 ? -0.565 -8.839 19.753 1.00 94.31 94 ASP A N 1
ATOM 738 C CA . ASP A 1 94 ? -1.964 -8.917 20.198 1.00 94.31 94 ASP A CA 1
ATOM 739 C C . ASP A 1 94 ? -2.908 -7.955 19.449 1.00 94.31 94 ASP A C 1
ATOM 741 O O . ASP A 1 94 ? -3.811 -7.352 20.026 1.00 94.31 94 ASP A O 1
ATOM 745 N N . LEU A 1 95 ? -2.691 -7.783 18.140 1.00 95.44 95 LEU A N 1
ATOM 746 C CA . LEU A 1 95 ? -3.506 -6.933 17.256 1.00 95.44 95 LEU A CA 1
ATOM 747 C C . LEU A 1 95 ? -4.188 -7.717 16.122 1.00 95.44 95 LEU A C 1
ATOM 749 O O . LEU A 1 95 ? -4.655 -7.116 15.155 1.00 95.44 95 LEU A O 1
ATOM 753 N N . LYS A 1 96 ? -4.239 -9.049 16.228 1.00 94.00 96 LYS A N 1
ATOM 754 C CA . LYS A 1 96 ? -4.703 -9.970 15.173 1.00 94.00 96 LYS A CA 1
ATOM 755 C C . LYS A 1 96 ? -6.142 -9.739 14.692 1.00 94.00 96 LYS A C 1
ATOM 757 O O . LYS A 1 96 ? -6.446 -10.057 13.551 1.00 94.00 96 LYS A O 1
ATOM 762 N N . ASP A 1 97 ? -7.009 -9.189 15.544 1.00 95.62 97 ASP A N 1
ATOM 763 C CA . ASP A 1 97 ? -8.438 -8.994 15.249 1.00 95.62 97 ASP A CA 1
ATOM 764 C C . ASP A 1 97 ? -8.721 -7.659 14.538 1.00 95.62 97 ASP A C 1
ATOM 766 O O . ASP A 1 97 ? -9.872 -7.289 14.303 1.00 95.62 97 ASP A O 1
ATOM 770 N N . LYS A 1 98 ? -7.671 -6.895 14.214 1.00 95.38 98 LYS A N 1
ATOM 771 C CA . LYS A 1 98 ? -7.801 -5.620 13.511 1.00 95.38 98 LYS A CA 1
ATOM 772 C C . LYS A 1 98 ? -8.317 -5.869 12.089 1.00 95.38 98 LYS A C 1
ATOM 774 O O . LYS A 1 98 ? -7.709 -6.672 11.385 1.00 95.38 98 LYS A O 1
ATOM 779 N N . PRO A 1 99 ? -9.385 -5.188 11.632 1.00 96.88 99 PRO A N 1
ATOM 780 C CA . PRO A 1 99 ? -9.852 -5.326 10.258 1.00 96.88 99 PRO A CA 1
ATOM 781 C C . PRO A 1 99 ? -8.794 -4.860 9.257 1.00 96.88 99 PRO A C 1
ATOM 783 O O . PRO A 1 99 ? -8.099 -3.861 9.487 1.00 96.88 99 PRO A O 1
ATOM 786 N N . ARG A 1 100 ? -8.678 -5.586 8.144 1.00 97.31 100 ARG A N 1
ATOM 787 C CA . ARG A 1 100 ? -7.681 -5.341 7.100 1.00 97.31 100 ARG A CA 1
ATOM 788 C C . ARG A 1 100 ? -8.313 -5.421 5.721 1.00 97.31 100 ARG A C 1
ATOM 790 O O . ARG A 1 100 ? -9.217 -6.223 5.508 1.00 97.31 100 ARG A O 1
ATOM 797 N N . TYR A 1 101 ? -7.803 -4.601 4.812 1.00 98.06 101 TYR A N 1
ATOM 798 C CA . TYR A 1 101 ? -8.184 -4.561 3.403 1.00 98.06 101 TYR A CA 1
ATOM 799 C C . TYR A 1 101 ? -6.939 -4.560 2.528 1.00 98.06 101 TYR A C 1
ATOM 801 O O . TYR A 1 101 ? -5.828 -4.252 2.976 1.00 98.06 101 TYR A O 1
ATOM 809 N N . THR A 1 102 ? -7.139 -4.802 1.243 1.00 98.44 102 THR A N 1
ATOM 810 C CA . THR A 1 102 ? -6.100 -4.654 0.229 1.00 98.44 102 THR A CA 1
ATOM 811 C C . THR A 1 102 ? -6.501 -3.615 -0.806 1.00 98.44 102 THR A C 1
ATOM 813 O O . THR A 1 102 ? -7.666 -3.483 -1.168 1.00 98.44 102 THR A O 1
ATOM 816 N N . LEU A 1 103 ? -5.531 -2.840 -1.292 1.00 98.19 103 LEU A N 1
ATOM 817 C CA . LEU A 1 103 ? -5.739 -1.880 -2.374 1.00 98.19 103 LEU A CA 1
ATOM 818 C C . LEU A 1 103 ? -4.809 -2.207 -3.537 1.00 98.19 103 LEU A C 1
ATOM 820 O O . LEU A 1 103 ? -3.592 -2.062 -3.431 1.00 98.19 103 LEU A O 1
ATOM 824 N N . ASN A 1 104 ? -5.391 -2.576 -4.673 1.00 98.31 104 ASN A N 1
ATOM 825 C CA . ASN A 1 104 ? -4.682 -2.722 -5.936 1.00 98.31 104 ASN A CA 1
ATOM 826 C C . ASN A 1 104 ? -4.682 -1.381 -6.691 1.00 98.31 104 ASN A C 1
ATOM 828 O O . ASN A 1 104 ? -5.715 -0.959 -7.226 1.00 98.31 104 ASN A O 1
ATOM 832 N N . LEU A 1 105 ? -3.523 -0.712 -6.736 1.00 97.31 105 LEU A N 1
ATOM 833 C CA . LEU A 1 105 ? -3.325 0.474 -7.579 1.00 97.31 105 LEU A CA 1
ATOM 834 C C . LEU A 1 105 ? -2.941 0.107 -9.017 1.00 97.31 105 LEU A C 1
ATOM 836 O O . LEU A 1 105 ? -3.149 0.893 -9.935 1.00 97.31 105 LEU A O 1
ATOM 840 N N . GLY A 1 106 ? -2.442 -1.100 -9.252 1.00 97.19 106 GLY A N 1
ATOM 841 C CA . GLY A 1 106 ? -2.092 -1.587 -10.575 1.00 97.19 106 GLY A CA 1
ATOM 842 C C . GLY A 1 106 ? -0.788 -1.007 -11.116 1.00 97.19 106 GLY A C 1
ATOM 843 O O . GLY A 1 106 ? 0.098 -0.575 -10.373 1.00 97.19 106 GLY A O 1
ATOM 844 N N . LYS A 1 107 ? -0.678 -1.039 -12.443 1.00 96.75 107 LYS A N 1
ATOM 845 C CA . LYS A 1 107 ? 0.454 -0.565 -13.239 1.00 96.75 107 LYS A CA 1
ATOM 846 C C . LYS A 1 107 ? 0.646 0.951 -13.169 1.00 96.75 107 LYS A C 1
ATOM 848 O O . LYS A 1 107 ? -0.298 1.708 -13.392 1.00 96.75 107 LYS A O 1
ATOM 853 N N . TYR A 1 108 ? 1.884 1.407 -13.005 1.00 96.06 108 TYR A N 1
ATOM 854 C CA . TYR A 1 108 ? 2.242 2.808 -13.231 1.00 96.06 108 TYR A CA 1
ATOM 855 C C . TYR A 1 108 ? 2.113 3.186 -14.722 1.00 96.06 108 TYR A C 1
ATOM 857 O O . TYR A 1 108 ? 2.678 2.533 -15.596 1.00 96.06 108 TYR A O 1
ATOM 865 N N . LYS A 1 109 ? 1.374 4.256 -15.029 1.00 93.31 109 LYS A N 1
ATOM 866 C CA . LYS A 1 109 ? 0.998 4.682 -16.393 1.00 93.31 109 LYS A CA 1
ATOM 867 C C . LYS A 1 109 ? 2.110 5.378 -17.183 1.00 93.31 109 LYS A C 1
ATOM 869 O O . LYS A 1 109 ? 1.964 5.539 -18.388 1.00 93.31 109 LYS A O 1
ATOM 874 N N . GLY A 1 110 ? 3.164 5.860 -16.524 1.00 86.00 110 GLY A N 1
ATOM 875 C CA . GLY A 1 110 ? 4.274 6.535 -17.204 1.00 86.00 110 GLY A CA 1
ATOM 876 C C . GLY A 1 110 ? 5.175 5.574 -17.981 1.00 86.00 110 GLY A C 1
ATOM 877 O O . GLY A 1 110 ? 5.016 4.362 -17.907 1.00 86.00 110 GLY A O 1
ATOM 878 N N . GLU A 1 111 ? 6.156 6.111 -18.700 1.00 79.25 111 GLU A N 1
ATOM 879 C CA . GLU A 1 111 ? 7.102 5.290 -19.460 1.00 79.25 111 GLU A CA 1
ATOM 880 C C . GLU A 1 111 ? 8.242 4.754 -18.588 1.00 79.25 111 GLU A C 1
ATOM 882 O O . GLU A 1 111 ? 8.741 5.446 -17.687 1.00 79.25 111 GLU A O 1
ATOM 887 N N . CYS A 1 112 ? 8.645 3.514 -18.883 1.00 76.50 112 CYS A N 1
ATOM 888 C CA . CYS A 1 112 ? 9.775 2.833 -18.252 1.00 76.50 112 CYS A CA 1
ATOM 889 C C . CYS A 1 112 ? 11.062 2.951 -19.056 1.00 76.50 112 CYS A C 1
ATOM 891 O O . CYS A 1 112 ? 12.119 2.934 -18.457 1.00 76.50 112 CYS A O 1
ATOM 893 N N . SER A 1 113 ? 11.013 3.111 -20.376 1.00 74.31 113 SER A N 1
ATOM 894 C CA . SER A 1 113 ? 12.215 3.368 -21.174 1.00 74.31 113 SER A CA 1
ATOM 895 C C . SER A 1 113 ? 12.420 4.879 -21.316 1.00 74.31 113 SER A C 1
ATOM 897 O O . SER A 1 113 ? 11.422 5.581 -21.485 1.00 74.31 113 SER A O 1
ATOM 899 N N . PRO A 1 114 ? 13.655 5.407 -21.229 1.00 71.75 114 PRO A N 1
ATOM 900 C CA . PRO A 1 114 ? 14.942 4.717 -21.042 1.00 71.75 114 PRO A CA 1
ATOM 901 C C . PRO A 1 114 ? 15.374 4.546 -19.565 1.00 71.75 114 PRO A C 1
ATOM 903 O O . PRO A 1 114 ? 16.563 4.562 -19.267 1.00 71.75 114 PRO A O 1
ATOM 906 N N . LYS A 1 115 ? 14.440 4.419 -18.616 1.00 81.12 115 LYS A N 1
ATOM 907 C CA . LYS A 1 115 ? 14.744 4.380 -17.176 1.00 81.12 115 LYS A CA 1
ATOM 908 C C . LYS A 1 115 ? 15.286 3.019 -16.737 1.00 81.12 115 LYS A C 1
ATOM 910 O O . LYS A 1 115 ? 14.798 1.963 -17.131 1.00 81.12 115 LYS A O 1
ATOM 915 N N . THR A 1 116 ? 16.250 3.065 -15.835 1.00 85.25 116 THR A N 1
ATOM 916 C CA . THR A 1 116 ? 16.796 1.923 -15.100 1.00 85.25 116 THR A CA 1
ATOM 917 C C . THR A 1 116 ? 15.814 1.384 -14.052 1.00 85.25 116 THR A C 1
ATOM 919 O O . THR A 1 116 ? 14.824 2.023 -13.669 1.00 85.25 116 THR A O 1
ATOM 922 N N . GLU A 1 117 ? 16.104 0.197 -13.520 1.00 85.44 117 GLU A N 1
ATOM 923 C CA . GLU A 1 117 ? 15.318 -0.407 -12.439 1.00 85.44 117 GLU A CA 1
ATOM 924 C C . GLU A 1 117 ? 15.269 0.483 -11.188 1.00 85.44 117 GLU A C 1
ATOM 926 O O . GLU A 1 117 ? 14.212 0.618 -10.564 1.00 85.44 117 GLU A O 1
ATOM 931 N N . GLN A 1 118 ? 16.385 1.135 -10.850 1.00 85.56 118 GLN A N 1
ATOM 932 C CA . GLN A 1 118 ? 16.488 2.054 -9.718 1.00 85.56 118 GLN A CA 1
ATOM 933 C C . GLN A 1 118 ? 15.699 3.346 -9.959 1.00 85.56 118 GLN A C 1
ATOM 935 O O . GLN A 1 118 ? 15.033 3.825 -9.042 1.00 85.56 118 GLN A O 1
ATOM 940 N N . GLU A 1 119 ? 15.696 3.885 -11.179 1.00 88.38 119 GLU A N 1
ATOM 941 C CA . GLU A 1 119 ? 14.898 5.073 -11.525 1.00 88.38 119 GLU A CA 1
ATOM 942 C C . GLU A 1 119 ? 13.387 4.800 -11.498 1.00 88.38 119 GLU A C 1
ATOM 944 O O . GLU A 1 119 ? 12.589 5.703 -11.235 1.00 88.38 119 GLU A O 1
ATOM 949 N N . THR A 1 120 ? 12.973 3.552 -11.734 1.00 90.50 120 THR A N 1
ATOM 950 C CA . THR A 1 120 ? 11.563 3.137 -11.641 1.00 90.50 120 THR A CA 1
ATOM 951 C C . THR A 1 120 ? 11.155 2.668 -10.245 1.00 90.50 120 THR A C 1
ATOM 953 O O . THR A 1 120 ? 9.960 2.529 -9.985 1.00 90.50 120 THR A O 1
ATOM 956 N N . ALA A 1 121 ? 12.097 2.487 -9.311 1.00 90.69 121 ALA A N 1
ATOM 957 C CA . ALA A 1 121 ? 11.812 2.028 -7.950 1.00 90.69 121 ALA A CA 1
ATOM 958 C C . ALA A 1 121 ? 10.737 2.859 -7.213 1.00 90.69 121 ALA A C 1
ATOM 960 O O . ALA A 1 121 ? 9.857 2.244 -6.610 1.00 90.69 121 ALA A O 1
ATOM 961 N N . PRO A 1 122 ? 10.678 4.208 -7.326 1.00 90.38 122 PRO A N 1
ATOM 962 C CA . PRO A 1 122 ? 9.615 5.014 -6.709 1.00 90.38 122 PRO A CA 1
ATOM 963 C C . PRO A 1 122 ? 8.184 4.694 -7.173 1.00 90.38 122 PRO A C 1
ATOM 965 O O . PRO A 1 122 ? 7.227 5.179 -6.573 1.00 90.38 122 PRO A O 1
ATOM 968 N N . GLN A 1 123 ? 8.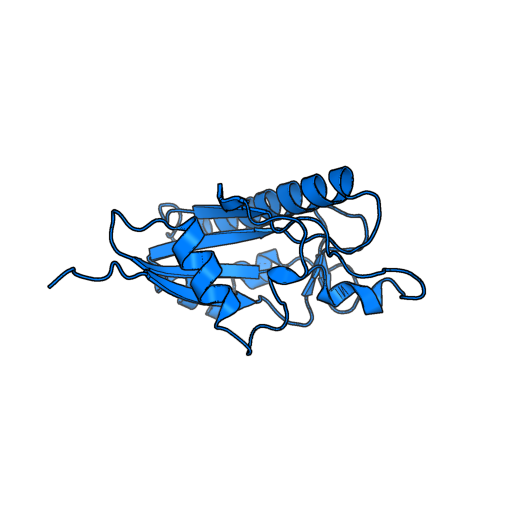017 3.914 -8.242 1.00 92.69 123 GLN A N 1
ATOM 969 C CA . GLN A 1 123 ? 6.719 3.436 -8.730 1.00 92.69 123 GLN A CA 1
ATOM 970 C C . GLN A 1 123 ? 6.267 2.147 -8.023 1.00 92.69 123 GLN A C 1
ATOM 972 O O . GLN A 1 123 ? 5.135 1.712 -8.195 1.00 92.69 123 GLN A O 1
ATOM 977 N N . ARG A 1 124 ? 7.156 1.510 -7.252 1.00 92.81 124 ARG A N 1
ATOM 978 C CA . ARG A 1 124 ? 6.946 0.224 -6.574 1.00 92.81 124 ARG A CA 1
ATOM 979 C C . ARG A 1 124 ? 7.036 0.369 -5.057 1.00 92.81 124 ARG A C 1
ATOM 981 O O . ARG A 1 124 ? 7.626 -0.469 -4.377 1.00 92.81 124 ARG A O 1
ATOM 988 N N . ARG A 1 125 ? 6.494 1.459 -4.512 1.00 92.62 125 ARG A N 1
ATOM 989 C CA . ARG A 1 125 ? 6.539 1.717 -3.067 1.00 92.62 125 ARG A CA 1
ATOM 990 C C . ARG A 1 125 ? 5.732 0.682 -2.296 1.00 92.62 125 ARG A C 1
ATOM 992 O O . ARG A 1 125 ? 4.666 0.253 -2.740 1.00 92.62 125 ARG A O 1
ATOM 999 N N . ILE A 1 126 ? 6.214 0.369 -1.101 1.00 93.50 126 ILE A N 1
ATOM 1000 C CA . ILE A 1 126 ? 5.485 -0.440 -0.129 1.00 93.50 126 ILE A CA 1
ATOM 1001 C C . ILE A 1 126 ? 4.748 0.506 0.817 1.00 93.50 126 ILE A C 1
ATOM 1003 O O . ILE A 1 126 ? 5.363 1.348 1.479 1.00 93.50 126 ILE A O 1
ATOM 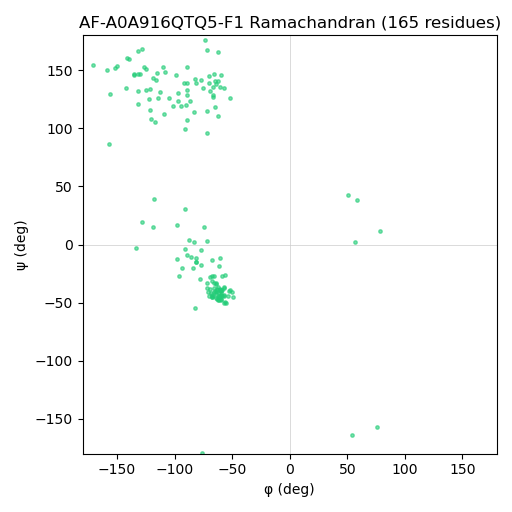1007 N N . ILE A 1 127 ? 3.423 0.407 0.841 1.00 93.31 127 ILE A N 1
ATOM 1008 C CA . ILE A 1 127 ? 2.556 1.386 1.496 1.00 93.31 127 ILE A CA 1
ATOM 1009 C C . ILE A 1 127 ? 1.548 0.642 2.374 1.00 93.31 127 ILE A C 1
ATOM 1011 O O . ILE A 1 127 ? 0.895 -0.296 1.918 1.00 93.31 127 ILE A O 1
ATOM 1015 N N . ILE A 1 128 ? 1.403 1.102 3.617 1.00 94.38 128 ILE A N 1
ATOM 1016 C CA . ILE A 1 128 ? 0.342 0.682 4.533 1.00 94.38 128 ILE A CA 1
ATOM 1017 C C . ILE A 1 128 ? -0.443 1.923 4.942 1.00 94.38 128 ILE A C 1
ATOM 1019 O O . ILE A 1 128 ? 0.127 2.957 5.292 1.00 94.38 128 ILE A O 1
ATOM 1023 N N . ILE A 1 129 ? -1.763 1.838 4.907 1.00 94.25 129 ILE A N 1
ATOM 1024 C CA . ILE A 1 129 ? -2.638 2.939 5.307 1.00 94.25 129 ILE A CA 1
ATOM 1025 C C . ILE A 1 129 ? -3.403 2.494 6.544 1.00 94.25 129 ILE A C 1
ATOM 1027 O O . ILE A 1 129 ? -4.030 1.443 6.538 1.00 94.25 129 ILE A O 1
ATOM 1031 N N . GLY A 1 130 ? -3.339 3.282 7.609 1.00 94.88 130 GLY A N 1
ATOM 1032 C CA . GLY A 1 130 ? -4.223 3.148 8.755 1.00 94.88 130 GLY A CA 1
ATOM 1033 C C . GLY A 1 130 ? -5.475 3.989 8.561 1.00 94.88 130 GLY A C 1
ATOM 1034 O O . GLY A 1 130 ? -5.398 5.162 8.203 1.00 94.88 130 GLY A O 1
ATOM 1035 N N . ILE A 1 131 ? -6.636 3.406 8.819 1.00 94.75 131 ILE A N 1
ATOM 1036 C CA . ILE A 1 131 ? -7.871 4.158 9.032 1.00 94.75 131 ILE A CA 1
ATOM 1037 C C . ILE A 1 131 ? -7.889 4.511 10.516 1.00 94.75 131 ILE A C 1
ATOM 1039 O O . ILE A 1 131 ? -7.748 3.619 11.344 1.00 94.75 131 ILE A O 1
ATOM 1043 N N . ILE A 1 132 ? -7.994 5.792 10.864 1.00 93.50 132 ILE A N 1
ATOM 1044 C CA . ILE A 1 132 ? -8.070 6.216 12.269 1.00 93.50 132 ILE A CA 1
ATOM 1045 C C . ILE A 1 132 ? -9.507 6.063 12.751 1.00 93.50 132 ILE A C 1
ATOM 1047 O O . ILE A 1 132 ? -9.768 5.321 13.696 1.00 93.50 132 ILE A O 1
ATOM 1051 N N . ASP A 1 133 ? -10.438 6.675 12.029 1.00 90.00 133 ASP A N 1
ATOM 1052 C CA . ASP A 1 133 ? -11.867 6.619 12.313 1.00 90.00 133 ASP A CA 1
ATOM 1053 C C . ASP A 1 133 ? -12.673 6.782 11.020 1.00 90.00 133 ASP A C 1
ATOM 1055 O O . ASP A 1 133 ? -12.208 7.415 10.065 1.00 90.00 133 ASP A O 1
ATOM 1059 N N . ARG A 1 134 ? -13.880 6.217 10.968 1.00 92.12 134 ARG A N 1
ATOM 1060 C CA . ARG A 1 134 ? -14.817 6.437 9.862 1.00 92.12 134 ARG A CA 1
ATOM 1061 C C . ARG A 1 134 ? -16.260 6.145 10.248 1.00 92.12 134 ARG A C 1
ATOM 1063 O O . ARG A 1 134 ? -16.548 5.220 11.003 1.00 92.12 134 ARG A O 1
ATOM 1070 N N . ASP A 1 135 ? -17.183 6.856 9.608 1.00 90.25 135 ASP A N 1
ATOM 1071 C CA . ASP A 1 135 ? -18.603 6.531 9.705 1.00 90.25 135 ASP A CA 1
ATOM 1072 C C . ASP A 1 135 ? -18.892 5.153 9.091 1.00 90.25 135 ASP A C 1
ATOM 1074 O O . ASP A 1 135 ? -18.426 4.834 7.994 1.00 90.25 135 ASP A O 1
ATOM 1078 N N . LYS A 1 136 ? -19.737 4.359 9.758 1.00 85.69 136 LYS A N 1
ATOM 1079 C CA . LYS A 1 136 ? -20.081 2.982 9.353 1.00 85.69 136 LYS A CA 1
ATOM 1080 C C . LYS A 1 136 ? -20.535 2.865 7.894 1.00 85.69 136 LYS A C 1
ATOM 1082 O O . LYS A 1 136 ? -20.152 1.929 7.199 1.00 85.69 136 LYS A O 1
ATOM 1087 N N . ASP A 1 137 ? -21.310 3.839 7.426 1.00 88.81 137 ASP A N 1
ATOM 1088 C CA . ASP A 1 137 ? -21.908 3.830 6.090 1.00 88.81 137 ASP A CA 1
ATOM 1089 C C . ASP A 1 137 ? -21.105 4.655 5.069 1.00 88.81 137 ASP A C 1
ATOM 1091 O O . ASP A 1 137 ? -21.660 5.085 4.047 1.00 88.81 137 ASP A O 1
ATOM 1095 N N . VAL A 1 138 ? -19.845 4.995 5.360 1.00 92.75 138 VAL A N 1
ATOM 1096 C CA . VAL A 1 138 ? -18.993 5.698 4.396 1.00 92.75 138 VAL A CA 1
ATOM 1097 C C . VAL A 1 138 ? -18.630 4.765 3.240 1.00 92.75 138 VAL A C 1
ATOM 1099 O O . VAL A 1 138 ? -18.299 3.596 3.441 1.00 92.75 138 VAL A O 1
ATOM 1102 N N . ASN A 1 139 ? -18.636 5.293 2.015 1.00 93.44 139 ASN A N 1
ATOM 1103 C CA . ASN A 1 139 ? -18.020 4.605 0.888 1.00 93.44 139 ASN A CA 1
ATOM 1104 C C . ASN A 1 139 ? -16.496 4.665 1.061 1.00 93.44 139 ASN A C 1
ATOM 1106 O O . ASN A 1 139 ? -15.867 5.668 0.722 1.00 93.44 139 ASN A O 1
ATOM 1110 N N . LEU A 1 140 ? -15.915 3.606 1.629 1.00 93.69 140 LEU A N 1
ATOM 1111 C CA . LEU A 1 140 ? -14.499 3.574 1.992 1.00 93.69 140 LEU A CA 1
ATOM 1112 C C . LEU A 1 140 ? -13.582 3.786 0.781 1.00 93.69 140 LEU A C 1
ATOM 1114 O O . LEU A 1 140 ? -12.632 4.560 0.868 1.00 93.69 140 LEU A O 1
ATOM 1118 N N . SER A 1 141 ? -13.891 3.167 -0.361 1.00 94.38 141 SER A N 1
ATOM 1119 C CA . SER A 1 141 ? -13.094 3.321 -1.584 1.00 94.38 141 SER A CA 1
ATOM 1120 C C . SER A 1 141 ? -13.084 4.773 -2.074 1.00 94.38 141 SER A C 1
ATOM 1122 O O . SER A 1 141 ? -12.031 5.314 -2.411 1.00 94.38 141 SER A O 1
ATOM 1124 N N . GLU A 1 142 ? -14.244 5.431 -2.098 1.00 92.88 142 GLU A N 1
ATOM 1125 C CA . GLU A 1 142 ? -14.351 6.835 -2.508 1.00 92.88 142 GLU A CA 1
ATOM 1126 C C . GLU A 1 142 ? -13.661 7.774 -1.509 1.00 92.88 142 GLU A C 1
ATOM 1128 O O . GLU A 1 142 ? -12.888 8.648 -1.904 1.00 92.88 142 GLU A O 1
ATOM 1133 N N . ALA A 1 143 ? -13.884 7.564 -0.209 1.00 93.06 143 ALA A N 1
ATOM 1134 C CA . ALA A 1 143 ? -13.272 8.363 0.846 1.00 93.06 143 ALA A CA 1
ATOM 1135 C C . ALA A 1 143 ? -11.741 8.253 0.833 1.00 93.06 143 ALA A C 1
ATOM 1137 O O . ALA A 1 143 ? -11.054 9.274 0.906 1.00 93.06 143 ALA A O 1
ATOM 1138 N N . LEU A 1 144 ? -11.210 7.038 0.671 1.00 93.38 144 LEU A N 1
ATOM 1139 C CA . LEU A 1 144 ? -9.776 6.791 0.577 1.00 93.38 144 LEU A CA 1
ATOM 1140 C C . LEU A 1 144 ? -9.178 7.458 -0.663 1.00 93.38 144 LEU A C 1
ATOM 1142 O O . LEU A 1 144 ? -8.160 8.141 -0.553 1.00 93.38 144 LEU A O 1
ATOM 1146 N N . ARG A 1 145 ? -9.820 7.315 -1.832 1.00 92.88 145 ARG A N 1
ATOM 1147 C CA . ARG A 1 145 ? -9.356 7.961 -3.068 1.00 92.88 145 ARG A CA 1
ATOM 1148 C C . ARG A 1 145 ? -9.271 9.475 -2.891 1.00 92.88 145 ARG A C 1
ATOM 1150 O O . ARG A 1 145 ? -8.219 10.059 -3.143 1.00 92.88 145 ARG A O 1
ATOM 1157 N N . ASN A 1 146 ? -10.343 10.081 -2.382 1.00 91.06 146 ASN A N 1
ATOM 1158 C CA . ASN A 1 146 ? -10.416 11.518 -2.126 1.00 91.06 146 ASN A CA 1
ATOM 1159 C C . ASN A 1 146 ? -9.345 11.984 -1.128 1.00 91.06 146 ASN A C 1
ATOM 1161 O O . ASN A 1 146 ? -8.778 13.064 -1.288 1.00 91.06 146 ASN A O 1
ATOM 1165 N N . ALA A 1 147 ? -9.066 11.193 -0.088 1.00 90.19 147 ALA A N 1
ATOM 1166 C CA . ALA A 1 147 ? -8.031 11.506 0.892 1.00 90.19 147 ALA A CA 1
ATOM 1167 C C . ALA A 1 147 ? -6.624 11.445 0.276 1.00 90.19 147 ALA A C 1
ATOM 1169 O O . ALA A 1 147 ? -5.828 12.358 0.489 1.00 90.19 147 ALA A O 1
ATOM 1170 N N . MET A 1 148 ? -6.332 10.423 -0.532 1.00 89.75 148 MET A N 1
ATOM 1171 C CA . MET A 1 148 ? -5.039 10.275 -1.212 1.00 89.75 148 MET A CA 1
ATOM 1172 C C . MET A 1 148 ? -4.787 11.385 -2.235 1.00 89.75 148 MET A C 1
ATOM 1174 O O . MET A 1 148 ? -3.678 11.902 -2.310 1.00 89.75 148 MET A O 1
ATOM 1178 N N . GLU A 1 149 ? -5.803 11.790 -2.998 1.00 87.69 149 GLU A N 1
ATOM 1179 C CA . GLU A 1 149 ? -5.675 12.855 -4.005 1.00 87.69 149 GLU A CA 1
ATOM 1180 C C . GLU A 1 149 ? -5.388 14.234 -3.392 1.00 87.69 149 GLU A C 1
ATOM 1182 O O . GLU A 1 149 ? -4.747 15.072 -4.026 1.00 87.69 149 GLU A O 1
ATOM 1187 N N . LYS A 1 150 ? -5.821 14.467 -2.147 1.00 86.62 150 LYS A N 1
ATOM 1188 C CA . LYS A 1 150 ? -5.573 15.718 -1.412 1.00 86.62 150 LYS A CA 1
ATOM 1189 C C . LYS A 1 150 ? -4.192 15.779 -0.754 1.00 86.62 150 LYS A C 1
ATOM 1191 O O . LYS A 1 150 ? -3.767 16.860 -0.349 1.00 86.62 150 LYS A O 1
ATOM 1196 N N . ARG A 1 151 ? -3.493 14.650 -0.622 1.00 80.94 151 ARG A N 1
ATOM 1197 C CA . ARG A 1 151 ? -2.191 14.565 0.051 1.00 80.94 151 ARG A CA 1
ATOM 1198 C C . ARG A 1 151 ? -1.052 14.773 -0.948 1.00 80.94 151 ARG A C 1
ATOM 1200 O O . ARG A 1 151 ? -0.664 13.859 -1.667 1.00 80.94 151 ARG A O 1
ATOM 1207 N N . GLN A 1 152 ? -0.512 15.990 -0.983 1.00 74.19 152 GLN A N 1
ATOM 1208 C CA . GLN A 1 152 ? 0.633 16.351 -1.836 1.00 74.19 152 GLN A CA 1
ATOM 1209 C C . GLN A 1 152 ? 1.990 15.943 -1.243 1.00 74.19 152 GLN A C 1
ATOM 1211 O O . GLN A 1 152 ? 2.997 15.931 -1.941 1.00 74.19 152 GLN A O 1
ATOM 1216 N N . ASP A 1 153 ? 2.018 15.609 0.044 1.00 75.94 153 ASP A N 1
ATOM 1217 C CA . ASP A 1 153 ? 3.193 15.142 0.780 1.00 75.94 153 ASP A CA 1
ATOM 1218 C C . ASP A 1 153 ? 3.482 13.648 0.562 1.00 75.94 153 ASP A C 1
ATOM 1220 O O . ASP A 1 153 ? 4.555 13.161 0.924 1.00 75.94 153 ASP A O 1
ATOM 1224 N N . LEU A 1 154 ? 2.550 12.904 -0.046 1.00 77.06 154 LEU A N 1
ATOM 1225 C CA . LEU A 1 154 ? 2.809 11.526 -0.434 1.00 77.06 154 LEU A CA 1
ATOM 1226 C C . LEU A 1 154 ? 3.820 11.499 -1.575 1.00 77.06 154 LEU A C 1
ATOM 1228 O O . LEU A 1 154 ? 3.678 12.148 -2.607 1.00 77.06 154 LEU A O 1
ATOM 1232 N N . SER A 1 155 ? 4.823 10.644 -1.428 1.00 75.12 155 SER A N 1
ATOM 1233 C CA . SER A 1 155 ? 5.863 10.437 -2.433 1.00 75.12 155 SER A CA 1
ATOM 1234 C C . SER A 1 155 ? 5.385 9.619 -3.651 1.00 75.12 155 SER A C 1
ATOM 1236 O O . SER A 1 155 ? 6.201 9.109 -4.428 1.00 75.12 155 SER A O 1
ATOM 1238 N N . PHE A 1 156 ? 4.065 9.474 -3.813 1.00 80.94 156 PHE A N 1
ATOM 1239 C CA . PHE A 1 156 ? 3.381 8.833 -4.930 1.00 80.94 156 PHE A CA 1
ATOM 1240 C C . PHE A 1 156 ? 2.000 9.472 -5.155 1.00 80.94 156 PHE A C 1
ATOM 1242 O O . PHE A 1 156 ? 1.376 9.967 -4.223 1.00 80.94 156 PHE A O 1
ATOM 1249 N N . TYR A 1 157 ? 1.502 9.398 -6.392 1.00 85.19 157 TYR A N 1
ATOM 1250 C CA . TYR A 1 157 ? 0.181 9.908 -6.767 1.00 85.19 157 TYR A CA 1
ATOM 1251 C C . TYR A 1 157 ? -0.664 8.788 -7.364 1.00 85.19 157 TYR A C 1
ATOM 1253 O O . TYR A 1 157 ? -0.263 8.177 -8.355 1.00 85.19 157 TYR A O 1
ATOM 1261 N N . THR A 1 158 ? -1.851 8.552 -6.807 1.00 88.25 158 THR A N 1
ATOM 1262 C CA . THR A 1 158 ? -2.781 7.495 -7.249 1.00 88.25 158 THR A CA 1
ATOM 1263 C C . THR A 1 158 ? -3.161 7.619 -8.723 1.00 88.25 158 THR A C 1
ATOM 1265 O O . THR A 1 158 ? -3.204 6.616 -9.427 1.00 88.25 158 THR A O 1
ATOM 1268 N N . LYS A 1 159 ? -3.336 8.846 -9.237 1.00 90.38 159 LYS A N 1
ATOM 1269 C CA . LYS A 1 159 ? -3.657 9.111 -10.655 1.00 90.38 159 LYS A CA 1
ATOM 1270 C C . LYS A 1 159 ? -2.649 8.513 -11.645 1.00 90.38 159 LYS A C 1
ATOM 1272 O O . LYS A 1 159 ? -3.018 8.201 -12.782 1.00 90.38 159 LYS A O 1
ATOM 1277 N N . ASN A 1 160 ? -1.401 8.332 -11.206 1.00 93.31 160 ASN A N 1
ATOM 1278 C CA . ASN A 1 160 ? -0.331 7.770 -12.023 1.00 93.31 160 ASN A CA 1
ATOM 1279 C C . ASN A 1 160 ? -0.426 6.249 -12.158 1.00 93.31 160 ASN A C 1
ATOM 1281 O O . ASN A 1 160 ? 0.358 5.687 -12.910 1.00 93.31 160 ASN A O 1
ATOM 1285 N N . TYR A 1 161 ? -1.363 5.589 -11.479 1.00 95.75 161 TYR A N 1
ATOM 1286 C CA . TYR A 1 161 ? -1.567 4.151 -11.583 1.00 95.75 161 TYR A CA 1
ATOM 1287 C C . TYR A 1 161 ? -2.876 3.811 -12.310 1.00 95.75 161 TYR A C 1
ATOM 1289 O O . TYR A 1 161 ? -3.804 4.622 -12.383 1.00 95.75 161 TYR A O 1
ATOM 1297 N N . SER A 1 162 ? -2.913 2.642 -12.946 1.00 96.75 162 SER A N 1
ATOM 1298 C CA . SER A 1 162 ? -3.989 2.157 -13.823 1.00 96.75 162 SER A CA 1
ATOM 1299 C C . SER A 1 162 ? -5.285 1.827 -13.090 1.00 96.75 162 SER A C 1
ATOM 1301 O O . SER A 1 162 ? -6.350 1.942 -13.695 1.00 96.75 162 SER A O 1
ATOM 1303 N N . LEU A 1 163 ? -5.208 1.441 -11.817 1.00 97.25 163 LEU A N 1
ATOM 1304 C CA . LEU A 1 163 ? -6.328 0.962 -11.022 1.00 97.25 163 LEU A CA 1
ATOM 1305 C C . LEU A 1 163 ? -6.448 1.710 -9.694 1.00 97.25 163 LEU A C 1
ATOM 1307 O O . LEU A 1 163 ? -5.582 2.465 -9.256 1.00 97.25 163 LEU A O 1
ATOM 1311 N N . PHE A 1 164 ? -7.587 1.477 -9.059 1.00 97.12 164 PHE A N 1
ATOM 1312 C CA . PHE A 1 164 ? -7.837 1.774 -7.660 1.00 97.12 164 PHE A CA 1
ATOM 1313 C C . PHE A 1 164 ? -8.977 0.844 -7.249 1.00 97.12 164 PHE A C 1
ATOM 1315 O O . PHE A 1 164 ? -10.153 1.180 -7.409 1.00 97.12 164 PHE A O 1
ATOM 1322 N N . LYS A 1 165 ? -8.616 -0.375 -6.849 1.00 97.88 165 LYS A N 1
ATOM 1323 C CA . LYS A 1 165 ? -9.560 -1.427 -6.470 1.00 97.88 165 LYS A CA 1
ATOM 1324 C C . LYS A 1 165 ? -9.289 -1.831 -5.028 1.00 97.88 165 LYS A C 1
ATOM 1326 O O . LYS A 1 165 ? -8.243 -2.410 -4.752 1.00 97.88 165 LYS A O 1
ATOM 1331 N N . LEU A 1 166 ? -10.196 -1.436 -4.142 1.00 97.25 166 LEU A N 1
ATOM 1332 C CA . LEU A 1 166 ? -10.184 -1.814 -2.735 1.00 97.25 166 LEU A CA 1
ATOM 1333 C C . LEU A 1 166 ? -10.975 -3.118 -2.583 1.00 97.25 166 LEU A C 1
ATOM 1335 O O . LEU A 1 166 ? -12.101 -3.182 -3.077 1.00 97.25 166 LEU A O 1
ATOM 1339 N N . ASP A 1 167 ? -10.377 -4.110 -1.929 1.00 93.56 167 ASP A N 1
ATOM 1340 C CA . ASP A 1 167 ? -10.957 -5.421 -1.618 1.00 93.56 167 ASP A CA 1
ATOM 1341 C C . ASP A 1 167 ? -10.834 -5.717 -0.114 1.00 93.56 167 ASP A C 1
ATOM 1343 O O . ASP A 1 167 ? -9.739 -5.466 0.451 1.00 93.56 167 ASP A O 1
#

Sequence (167 aa):
MKTTKKAEFQFTVLSDKYNWEFSSDDKTQLKGKDASIRNLLSGEYMILGFRKASELISVGTASCEGGTATENERSKIRAGKLDEWLQEALEKHDLKDKPRYTLNLGKYKGECSPKTEQETAPQRRIIIIGIIDRDKDVNLSEALRNAMEKRQDLSFYTKNYSLFKLD

pLDDT: mean 90.28, std 9.6, range [40.06, 98.44]